Protein AF-A0A922AJ29-F1 (afdb_monomer_lite)

Structure (mmCIF, N/CA/C/O backbone):
data_AF-A0A922AJ29-F1
#
_entry.id   AF-A0A922AJ29-F1
#
loop_
_atom_site.group_PDB
_atom_site.id
_atom_site.type_symbol
_atom_site.label_atom_id
_atom_site.label_alt_id
_atom_site.label_comp_id
_atom_site.label_asym_id
_atom_site.label_entity_id
_atom_site.label_seq_id
_atom_site.pdbx_PDB_ins_code
_atom_site.Cartn_x
_atom_site.Cartn_y
_atom_site.Cartn_z
_atom_site.occupancy
_atom_site.B_iso_or_equiv
_atom_site.auth_seq_id
_atom_site.auth_comp_id
_atom_site.auth_asym_id
_atom_site.auth_atom_id
_atom_site.pdbx_PDB_model_num
ATOM 1 N N . MET A 1 1 ? -29.321 -23.745 73.214 1.00 46.41 1 MET A N 1
ATOM 2 C CA . MET A 1 1 ? -28.945 -24.071 71.816 1.00 46.41 1 MET A CA 1
ATOM 3 C C . MET A 1 1 ? -28.752 -22.781 71.011 1.00 46.41 1 MET A C 1
ATOM 5 O O . MET A 1 1 ? -29.729 -22.203 70.570 1.00 46.41 1 MET A O 1
ATOM 9 N N . LYS A 1 2 ? -27.520 -22.261 70.884 1.00 55.03 2 LYS A N 1
ATOM 10 C CA . LYS A 1 2 ? -27.196 -21.057 70.067 1.00 55.03 2 LYS A CA 1
ATOM 11 C C . LYS A 1 2 ? -25.815 -21.155 69.383 1.00 55.03 2 LYS A C 1
ATOM 13 O O . LYS A 1 2 ? -25.306 -20.179 68.848 1.00 55.03 2 LYS A O 1
ATOM 18 N N . SER A 1 3 ? -25.194 -22.336 69.451 1.00 53.25 3 SER A N 1
ATOM 19 C CA . SER A 1 3 ? -23.778 -22.550 69.117 1.00 53.25 3 SER A CA 1
ATOM 20 C C . SER A 1 3 ? -23.565 -22.911 67.642 1.00 53.25 3 SER A C 1
ATOM 22 O O . SER A 1 3 ? -22.661 -22.392 66.998 1.00 53.25 3 SER A O 1
ATOM 24 N N . THR A 1 4 ? -24.462 -23.707 67.057 1.00 56.81 4 THR A N 1
ATOM 25 C CA . THR A 1 4 ? -24.334 -24.252 65.694 1.00 56.81 4 THR A CA 1
ATOM 26 C C . THR A 1 4 ? -24.278 -23.188 64.596 1.00 56.81 4 THR A C 1
ATOM 28 O O . THR A 1 4 ? -23.499 -23.326 63.661 1.00 56.81 4 THR A O 1
ATOM 31 N N . ASN A 1 5 ? -25.016 -22.084 64.733 1.00 57.38 5 ASN A N 1
ATOM 32 C CA . ASN A 1 5 ? -25.054 -21.033 63.709 1.00 57.38 5 ASN A CA 1
ATOM 33 C C . ASN A 1 5 ? -23.740 -20.228 63.633 1.00 57.38 5 ASN A C 1
ATOM 35 O O . ASN A 1 5 ? -23.351 -19.758 62.573 1.00 57.38 5 ASN A O 1
ATOM 39 N N . LYS A 1 6 ? -23.006 -20.106 64.749 1.00 58.19 6 LYS A N 1
ATOM 40 C CA . LYS A 1 6 ? -21.725 -19.383 64.783 1.00 58.19 6 LYS A CA 1
ATOM 41 C C . LYS A 1 6 ? -20.589 -20.194 64.154 1.00 58.19 6 LYS A C 1
ATOM 43 O O . LYS A 1 6 ? -19.768 -19.625 63.448 1.00 58.19 6 LYS A O 1
ATOM 48 N N . PHE A 1 7 ? -20.570 -21.513 64.366 1.00 58.44 7 PHE A N 1
ATOM 49 C CA . PHE A 1 7 ? -19.559 -22.405 63.782 1.00 58.44 7 PHE A CA 1
ATOM 50 C C . PHE A 1 7 ? -19.698 -22.538 62.258 1.00 58.44 7 PHE A C 1
ATOM 52 O O . PHE A 1 7 ? -18.691 -22.503 61.554 1.00 58.44 7 PHE A O 1
ATOM 59 N N . VAL A 1 8 ? -20.930 -22.610 61.739 1.00 62.06 8 VAL A N 1
ATOM 60 C CA . VAL A 1 8 ? -21.192 -22.646 60.287 1.00 62.06 8 VAL A CA 1
ATOM 61 C C . VAL A 1 8 ? -20.766 -21.340 59.616 1.00 62.06 8 VAL A C 1
ATOM 63 O O . VAL A 1 8 ? -20.108 -21.367 58.579 1.00 62.06 8 VAL A O 1
ATOM 66 N N . VAL A 1 9 ? -21.069 -20.195 60.237 1.00 61.50 9 VAL A N 1
ATOM 67 C CA . VAL A 1 9 ? -20.662 -18.879 59.723 1.00 61.50 9 VAL A CA 1
ATOM 68 C C . VAL A 1 9 ? -19.138 -18.748 59.699 1.00 61.50 9 VAL A C 1
ATOM 70 O O . VAL A 1 9 ? -18.591 -18.363 58.674 1.00 61.50 9 VAL A O 1
ATOM 73 N N . VAL A 1 10 ? -18.435 -19.138 60.770 1.00 66.75 10 VAL A N 1
ATOM 74 C CA . VAL A 1 10 ? -16.960 -19.071 60.830 1.00 66.75 10 VAL A CA 1
ATOM 75 C C . VAL A 1 10 ? -16.296 -19.978 59.787 1.00 66.75 10 VAL A C 1
ATOM 77 O O . VAL A 1 10 ? -15.308 -19.579 59.176 1.00 66.75 10 VAL A O 1
ATOM 80 N N . SER A 1 11 ? -16.866 -21.158 59.523 1.00 70.50 11 SER A N 1
ATOM 81 C CA . SER A 1 11 ? -16.374 -22.074 58.485 1.00 70.50 11 SER A CA 1
ATOM 82 C C . SER A 1 11 ? -16.633 -21.580 57.056 1.00 70.50 11 SER A C 1
ATOM 84 O O . SER A 1 11 ? -15.912 -21.976 56.143 1.00 70.50 11 SER A O 1
ATOM 86 N N . ALA A 1 12 ? -17.647 -20.736 56.842 1.00 74.88 12 ALA A N 1
ATOM 87 C CA . ALA A 1 12 ? -18.002 -20.207 55.524 1.00 74.88 12 ALA A CA 1
ATOM 88 C C . ALA A 1 12 ? -17.180 -18.966 55.130 1.00 74.88 12 ALA A C 1
ATOM 90 O O . ALA A 1 12 ? -16.968 -18.726 53.943 1.00 74.88 12 ALA A O 1
ATOM 91 N N . ILE A 1 13 ? -16.669 -18.203 56.105 1.00 82.25 13 ILE A N 1
ATOM 92 C CA . ILE A 1 13 ? -15.834 -17.009 55.878 1.00 82.25 13 ILE A CA 1
ATOM 93 C C . ILE A 1 13 ? -14.629 -17.268 54.950 1.00 82.25 13 ILE A C 1
ATOM 95 O O . ILE A 1 13 ? -14.478 -16.512 53.991 1.00 82.25 13 ILE A O 1
ATOM 99 N N . PRO A 1 14 ? -13.783 -18.303 55.142 1.00 81.62 14 PRO A N 1
ATOM 100 C CA . PRO A 1 14 ? -12.635 -18.529 54.259 1.00 81.62 14 PRO A CA 1
ATOM 101 C C . PRO A 1 14 ? -13.047 -18.897 52.825 1.00 81.62 14 PRO A C 1
ATOM 103 O O . PRO A 1 14 ? -12.360 -18.525 51.878 1.00 81.62 14 PRO A O 1
ATOM 106 N N . ILE A 1 15 ? -14.191 -19.566 52.652 1.00 82.12 15 ILE A N 1
ATOM 107 C CA . ILE A 1 15 ? -14.741 -19.925 51.335 1.00 82.12 15 ILE A CA 1
ATOM 108 C C . ILE A 1 15 ? -15.242 -18.668 50.613 1.00 82.12 15 ILE A C 1
ATOM 110 O O . ILE A 1 15 ? -14.978 -18.485 49.428 1.00 82.12 15 ILE A O 1
ATOM 114 N N . ILE A 1 16 ? -15.911 -17.769 51.341 1.00 84.50 16 ILE A N 1
ATOM 115 C CA . ILE A 1 16 ? -16.381 -16.481 50.816 1.00 84.50 16 ILE A CA 1
ATOM 116 C C . ILE A 1 16 ? -15.193 -15.596 50.420 1.00 84.50 16 ILE A C 1
ATOM 118 O O . ILE A 1 16 ? -15.207 -15.000 49.346 1.00 84.50 16 ILE A O 1
ATOM 122 N N . LEU A 1 17 ? -14.142 -15.545 51.245 1.00 82.44 17 LEU A N 1
ATOM 123 C CA . LEU A 1 17 ? -12.918 -14.796 50.940 1.00 82.44 17 LEU A CA 1
ATOM 124 C C . LEU A 1 17 ? -12.203 -15.345 49.699 1.00 82.44 17 LEU A C 1
ATOM 126 O O . LEU A 1 17 ? -11.760 -14.562 48.863 1.00 82.44 17 LEU A O 1
ATOM 130 N N . LEU A 1 18 ? -12.140 -16.671 49.542 1.00 81.75 18 LEU A N 1
ATOM 131 C CA . LEU A 1 18 ? -11.577 -17.305 48.349 1.00 81.75 18 LEU A CA 1
ATOM 132 C C . LEU A 1 18 ? -12.392 -16.964 47.092 1.00 81.75 18 LEU A C 1
ATOM 134 O O . LEU A 1 18 ? -11.820 -16.648 46.052 1.00 81.75 18 LEU A O 1
ATOM 138 N N . TYR A 1 19 ? -13.723 -16.967 47.194 1.00 83.38 19 TYR A N 1
ATOM 139 C CA . TYR A 1 19 ? -14.610 -16.618 46.084 1.00 83.38 19 TYR A CA 1
ATOM 140 C C . TYR A 1 19 ? -14.462 -15.147 45.669 1.00 83.38 19 TYR A C 1
ATOM 142 O O . TYR A 1 19 ? -14.385 -14.837 44.482 1.00 83.38 19 TYR A O 1
ATOM 150 N N . LEU A 1 20 ? -14.347 -14.239 46.645 1.00 79.75 20 LEU A N 1
ATOM 151 C CA . LEU A 1 20 ? -14.094 -12.814 46.405 1.00 79.75 20 LEU A CA 1
ATOM 152 C C . LEU A 1 20 ? -12.707 -12.564 45.791 1.00 79.75 20 LEU A C 1
ATOM 154 O O . LEU A 1 20 ? -12.575 -11.685 44.942 1.00 79.75 20 LEU A O 1
ATOM 158 N N . ALA A 1 21 ? -11.695 -13.348 46.174 1.00 78.69 21 ALA A N 1
ATOM 159 C CA . ALA A 1 21 ? -10.349 -13.271 45.606 1.00 78.69 21 ALA A CA 1
ATOM 160 C C . ALA A 1 21 ? -10.274 -13.796 44.159 1.00 78.69 21 ALA A C 1
ATOM 162 O O . ALA A 1 21 ? -9.489 -13.293 43.363 1.00 78.69 21 ALA A O 1
ATOM 163 N N . PHE A 1 22 ? -11.097 -14.784 43.797 1.00 71.06 22 PHE A N 1
ATOM 164 C CA . PHE A 1 22 ? -11.218 -15.249 42.410 1.00 71.06 22 PHE A CA 1
ATOM 165 C C . PHE A 1 22 ? -12.053 -14.298 41.542 1.00 71.06 22 PHE A C 1
ATOM 167 O O . PHE A 1 22 ? -11.754 -14.121 40.363 1.00 71.06 22 PHE A O 1
ATOM 174 N N . ALA A 1 23 ? -13.070 -13.650 42.118 1.00 71.81 23 ALA A N 1
ATOM 175 C CA . ALA A 1 23 ? -13.899 -12.668 41.418 1.00 71.81 23 ALA A CA 1
ATOM 176 C C . ALA A 1 23 ? -13.159 -11.355 41.102 1.00 71.81 23 ALA A C 1
ATOM 178 O O . ALA A 1 23 ? -13.602 -10.599 40.240 1.00 71.81 23 ALA A O 1
ATOM 179 N N . SER A 1 24 ? -12.044 -11.077 41.786 1.00 62.75 24 SER A N 1
ATOM 180 C CA . SER A 1 24 ? -11.221 -9.885 41.564 1.00 62.75 24 SER A CA 1
ATOM 181 C C . SER A 1 24 ? -10.105 -10.077 40.538 1.00 62.75 24 SER A C 1
ATOM 183 O O . SER A 1 24 ? -9.365 -9.124 40.295 1.00 62.75 24 SER A O 1
ATOM 185 N N . ILE A 1 25 ? -9.976 -11.256 39.911 1.00 69.62 25 ILE A N 1
ATOM 186 C CA . ILE A 1 25 ? -9.027 -11.445 38.809 1.00 69.62 25 ILE A CA 1
ATOM 187 C C . ILE A 1 25 ? -9.498 -10.567 37.642 1.00 69.62 25 ILE A C 1
ATOM 189 O O . ILE A 1 25 ? -10.560 -10.838 37.071 1.00 69.62 25 ILE A O 1
ATOM 193 N N . PRO A 1 26 ? -8.743 -9.523 37.253 1.00 66.50 26 PRO A N 1
ATOM 194 C CA . PRO A 1 26 ? -9.087 -8.768 36.067 1.00 66.50 26 PRO A CA 1
ATOM 195 C C . PRO A 1 26 ? -8.927 -9.704 34.869 1.00 66.50 26 PRO A C 1
ATOM 197 O O . PRO A 1 26 ? -7.820 -10.122 34.527 1.00 66.50 26 PRO A O 1
ATOM 200 N N . VAL A 1 27 ? -10.043 -10.049 34.226 1.00 63.66 27 VAL A N 1
ATOM 201 C CA . VAL A 1 27 ? -10.012 -10.635 32.889 1.00 63.66 27 VAL A CA 1
ATOM 202 C C . VAL A 1 27 ? -9.449 -9.547 31.987 1.00 63.66 27 VAL A C 1
ATOM 204 O O . VAL A 1 27 ? -10.141 -8.588 31.644 1.00 63.66 27 VAL A O 1
ATOM 207 N N . ILE A 1 28 ? -8.164 -9.654 31.653 1.00 64.31 28 ILE A N 1
ATOM 208 C CA . ILE A 1 28 ? -7.540 -8.792 30.656 1.00 64.31 28 ILE A CA 1
ATOM 209 C C . ILE A 1 28 ? -8.145 -9.218 29.320 1.00 64.31 28 ILE A C 1
ATOM 211 O O . ILE A 1 28 ? -7.651 -10.127 28.655 1.00 64.31 28 ILE A O 1
ATOM 215 N N . LEU A 1 29 ? -9.268 -8.603 28.943 1.00 61.28 29 LEU A N 1
ATOM 216 C CA . LEU A 1 29 ? -9.706 -8.647 27.559 1.00 61.28 29 LEU A CA 1
ATOM 217 C C . LEU A 1 29 ? -8.579 -8.015 26.746 1.00 61.28 29 LEU A C 1
ATOM 219 O O . LEU A 1 29 ? -8.199 -6.870 27.001 1.00 61.28 29 LEU A O 1
ATOM 223 N N . ALA A 1 30 ? -8.055 -8.755 25.771 1.00 63.56 30 ALA A N 1
ATOM 224 C CA . ALA A 1 30 ? -7.303 -8.158 24.685 1.00 63.56 30 ALA A CA 1
ATOM 225 C C . ALA A 1 30 ? -8.221 -7.103 24.055 1.00 63.56 30 ALA A C 1
ATOM 227 O O . ALA A 1 30 ? -9.165 -7.439 23.340 1.00 63.56 30 ALA A O 1
ATOM 228 N N . GLN A 1 31 ? -8.031 -5.831 24.410 1.00 64.00 31 GLN A N 1
ATOM 229 C CA . GLN A 1 31 ? -8.776 -4.763 23.767 1.00 64.00 31 GLN A CA 1
ATOM 230 C C . GLN A 1 31 ? -8.448 -4.817 22.279 1.00 64.00 31 GLN A C 1
ATOM 232 O O . GLN A 1 31 ? -7.282 -4.928 21.898 1.00 64.00 31 GLN A O 1
ATOM 237 N N . ASN A 1 32 ? -9.484 -4.748 21.443 1.00 65.88 32 ASN A N 1
ATOM 238 C CA . ASN A 1 32 ? -9.312 -4.612 20.005 1.0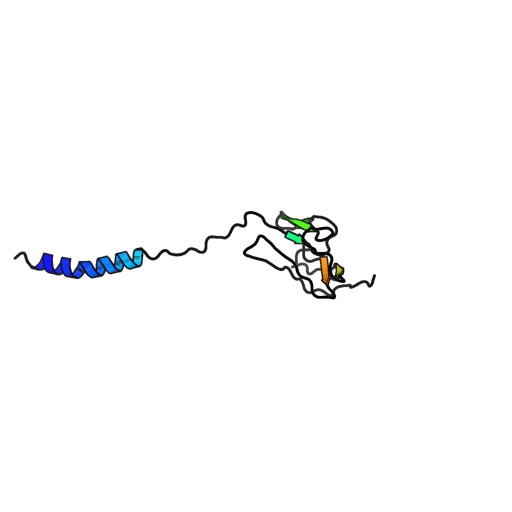0 65.88 32 ASN A CA 1
ATOM 239 C C . ASN A 1 32 ? -8.484 -3.348 19.756 1.00 65.88 32 ASN A C 1
ATOM 241 O O . ASN A 1 32 ? -8.972 -2.235 19.953 1.00 65.88 32 ASN A O 1
ATOM 245 N N . PHE A 1 33 ? -7.218 -3.520 19.375 1.00 67.25 33 PHE A N 1
ATOM 246 C CA . PHE A 1 33 ? -6.343 -2.402 19.063 1.00 67.25 33 PHE A CA 1
ATOM 247 C C . PHE A 1 33 ? -6.869 -1.711 17.804 1.00 67.25 33 PHE A C 1
ATOM 249 O O . PHE A 1 33 ? -6.798 -2.253 16.699 1.00 67.25 33 PHE A O 1
ATOM 256 N N . VAL A 1 34 ? -7.417 -0.511 17.980 1.00 71.31 34 VAL A N 1
ATOM 257 C CA . VAL A 1 34 ? -7.799 0.367 16.877 1.00 71.31 34 VAL A CA 1
ATOM 258 C C . VAL A 1 34 ? -6.681 1.395 16.720 1.00 71.31 34 VAL A C 1
ATOM 260 O O . VAL A 1 34 ? -6.546 2.267 17.577 1.00 71.31 34 VAL A O 1
ATOM 263 N N . PRO A 1 35 ? -5.846 1.301 15.673 1.00 70.56 35 PRO A N 1
ATOM 264 C CA . PRO A 1 35 ? -4.785 2.276 15.459 1.00 70.56 35 PRO A CA 1
ATOM 265 C C . PRO A 1 35 ? -5.378 3.661 15.186 1.00 70.56 35 PRO A C 1
ATOM 267 O O . PRO A 1 35 ? -6.309 3.785 14.389 1.00 70.56 35 PRO A O 1
ATOM 270 N N . THR A 1 36 ? -4.797 4.693 15.806 1.00 74.19 36 THR A N 1
ATOM 271 C CA . THR A 1 36 ? -5.151 6.104 15.573 1.00 74.19 36 THR A CA 1
ATOM 272 C C . THR A 1 36 ? -4.944 6.503 14.114 1.00 74.19 36 THR A C 1
ATOM 274 O O . THR A 1 36 ? -5.755 7.224 13.544 1.00 74.19 36 THR A O 1
ATOM 277 N N . GLU A 1 37 ? -3.888 5.979 13.488 1.00 73.06 37 GLU A N 1
ATOM 278 C CA . GLU A 1 37 ? -3.581 6.188 12.077 1.00 73.06 37 GLU A CA 1
ATOM 279 C C . GLU A 1 37 ? -3.202 4.856 11.422 1.00 73.06 37 GLU A C 1
ATOM 281 O O . GLU A 1 37 ? -2.411 4.079 11.962 1.00 73.06 37 GLU A O 1
ATOM 286 N N . LYS A 1 38 ? -3.768 4.581 10.243 1.00 78.31 38 LYS A N 1
ATOM 287 C CA . LYS A 1 38 ? -3.402 3.427 9.413 1.00 78.31 38 LYS A CA 1
ATOM 288 C C . LYS A 1 38 ? -2.579 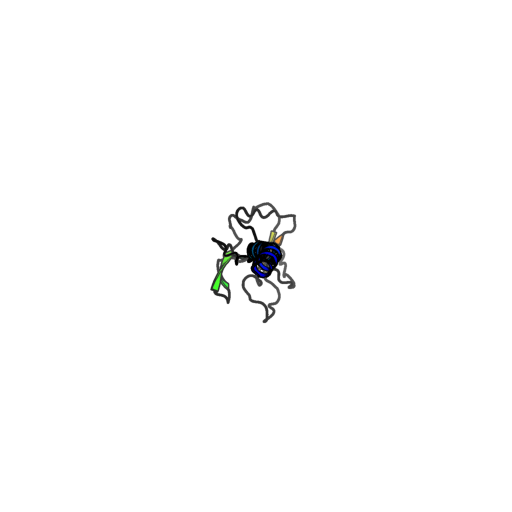3.926 8.241 1.00 78.31 38 LYS A C 1
ATOM 290 O O . LYS A 1 38 ? -3.108 4.589 7.354 1.00 78.31 38 LYS A O 1
ATOM 295 N N . PHE A 1 39 ? -1.298 3.586 8.239 1.00 80.25 39 PHE A N 1
ATOM 296 C CA . PHE A 1 39 ? -0.427 3.867 7.112 1.00 80.25 39 PHE A CA 1
ATOM 297 C C . PHE A 1 39 ? -0.398 2.661 6.171 1.00 80.25 39 PHE A C 1
ATOM 299 O O . PHE A 1 39 ? 0.057 1.585 6.557 1.00 80.25 39 PHE A O 1
ATOM 306 N N . LEU A 1 40 ? -0.926 2.834 4.959 1.00 88.75 40 LEU A N 1
ATOM 307 C CA . LEU A 1 40 ? -0.970 1.804 3.925 1.00 88.75 40 LEU A CA 1
ATOM 308 C C . LEU A 1 40 ? -0.090 2.244 2.761 1.00 88.75 40 LEU A C 1
ATOM 310 O O . LEU A 1 40 ? -0.343 3.281 2.143 1.00 88.75 40 LEU A O 1
ATOM 314 N N . LEU A 1 41 ? 0.952 1.463 2.499 1.00 88.88 41 LEU A N 1
ATOM 315 C CA . LEU A 1 41 ? 1.954 1.740 1.481 1.00 88.88 41 LEU A CA 1
ATOM 316 C C . LEU A 1 41 ? 1.889 0.668 0.397 1.00 88.88 41 LEU A C 1
ATOM 318 O O . LEU A 1 41 ? 1.999 -0.518 0.702 1.00 88.88 41 LEU A O 1
ATOM 322 N N . ASP A 1 42 ? 1.696 1.098 -0.841 1.00 91.50 42 ASP A N 1
ATOM 323 C CA . ASP A 1 42 ? 1.761 0.266 -2.032 1.00 91.50 42 ASP A CA 1
ATOM 324 C C . ASP A 1 42 ? 3.154 0.410 -2.657 1.00 91.50 42 ASP A C 1
ATOM 326 O O . ASP A 1 42 ? 3.554 1.480 -3.137 1.00 91.50 42 ASP A O 1
ATOM 330 N N . CYS A 1 43 ? 3.926 -0.669 -2.564 1.00 89.44 43 CYS A N 1
ATOM 331 C CA . CYS A 1 43 ? 5.322 -0.698 -2.959 1.00 89.44 43 CYS A CA 1
ATOM 332 C C . CYS A 1 43 ? 5.436 -0.824 -4.479 1.00 89.44 43 CYS A C 1
ATOM 334 O O . CYS A 1 43 ? 5.107 -1.858 -5.046 1.00 89.44 43 CYS A O 1
ATOM 336 N N . GLY A 1 44 ? 5.968 0.196 -5.148 1.00 89.06 44 GLY A N 1
ATOM 337 C CA . GLY A 1 44 ? 6.133 0.204 -6.599 1.00 89.06 44 GLY A CA 1
ATOM 338 C C . GLY A 1 44 ? 4.940 0.743 -7.388 1.00 89.06 44 GLY A C 1
ATOM 339 O O . GLY A 1 44 ? 5.075 0.927 -8.596 1.00 89.06 44 GLY A O 1
ATOM 340 N N . ALA A 1 45 ? 3.824 1.079 -6.736 1.00 91.50 45 ALA A N 1
ATOM 341 C CA . ALA A 1 45 ? 2.752 1.839 -7.373 1.00 91.50 45 ALA A CA 1
ATOM 342 C C . ALA A 1 45 ? 3.224 3.243 -7.780 1.00 91.50 45 ALA A C 1
ATOM 344 O O . ALA A 1 45 ? 4.063 3.852 -7.115 1.00 91.50 45 ALA A O 1
ATOM 345 N N . THR A 1 46 ? 2.656 3.800 -8.848 1.00 89.38 46 THR A N 1
ATOM 346 C CA . THR A 1 46 ? 2.998 5.145 -9.351 1.00 89.38 46 THR A CA 1
ATOM 347 C C . THR A 1 46 ? 2.133 6.258 -8.757 1.00 89.38 46 THR A C 1
ATOM 349 O O . THR A 1 46 ? 2.540 7.421 -8.760 1.00 89.38 46 THR A O 1
ATOM 352 N N . SER A 1 47 ? 0.959 5.917 -8.223 1.00 90.19 47 SER A N 1
ATOM 353 C CA . SER A 1 47 ? 0.004 6.857 -7.637 1.00 90.19 47 SER A CA 1
ATOM 354 C C . SER A 1 47 ? -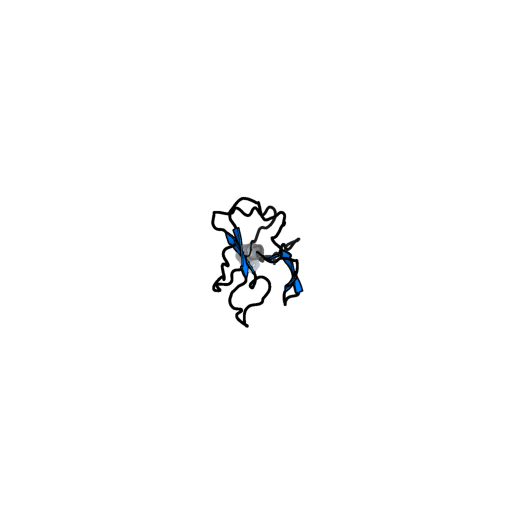0.745 6.241 -6.458 1.00 90.19 47 SER A C 1
ATOM 356 O O . SER A 1 47 ? -0.738 5.029 -6.261 1.00 90.19 47 SER A O 1
ATOM 358 N N . GLU A 1 48 ? -1.420 7.084 -5.678 1.00 92.12 48 GLU A N 1
ATOM 359 C CA . GLU A 1 48 ? -2.351 6.614 -4.653 1.00 92.12 48 GLU A CA 1
ATOM 360 C C . GLU A 1 48 ? -3.540 5.888 -5.293 1.00 92.12 48 GLU A C 1
ATOM 362 O O . GLU A 1 48 ? -4.016 6.276 -6.363 1.00 92.12 48 GLU A O 1
ATOM 367 N N . THR A 1 49 ? -4.038 4.853 -4.625 1.00 92.62 49 THR A N 1
ATOM 368 C CA . THR A 1 49 ? -5.174 4.057 -5.101 1.00 92.62 49 THR A CA 1
ATOM 369 C C . THR A 1 49 ? -6.013 3.551 -3.928 1.00 92.62 49 THR A C 1
ATOM 371 O O . THR A 1 49 ? -5.626 3.677 -2.767 1.00 92.62 49 THR A O 1
ATOM 374 N N . THR A 1 50 ? -7.204 3.030 -4.207 1.00 94.44 50 THR A N 1
ATOM 375 C CA . THR A 1 50 ? -8.108 2.467 -3.197 1.00 94.44 50 THR A CA 1
ATOM 376 C C . THR A 1 50 ? -8.365 1.005 -3.520 1.00 94.44 50 THR A C 1
ATOM 378 O O . THR A 1 50 ? -8.626 0.667 -4.672 1.00 94.44 50 THR A O 1
ATOM 381 N N . ASP A 1 51 ? -8.277 0.135 -2.517 1.00 93.62 51 ASP A N 1
ATOM 382 C CA . ASP A 1 51 ? -8.548 -1.287 -2.715 1.00 93.62 51 ASP A CA 1
ATOM 383 C C . ASP A 1 51 ? -10.046 -1.625 -2.682 1.00 93.62 51 ASP A C 1
ATOM 385 O O . ASP A 1 51 ? -10.908 -0.785 -2.416 1.00 93.62 51 ASP A O 1
ATOM 389 N N . THR A 1 52 ? -10.363 -2.897 -2.918 1.00 93.00 52 THR A N 1
ATOM 390 C CA . THR A 1 52 ? -11.740 -3.416 -2.934 1.00 93.00 52 THR A CA 1
ATOM 391 C C . THR A 1 52 ? -12.464 -3.291 -1.592 1.00 93.00 52 THR A C 1
ATOM 393 O O . THR A 1 52 ? -13.686 -3.386 -1.550 1.00 93.00 52 THR A O 1
ATOM 396 N N . ASN A 1 53 ? -11.730 -3.071 -0.499 1.00 91.75 53 ASN A N 1
ATOM 397 C CA . ASN A 1 53 ? -12.271 -2.881 0.845 1.00 91.75 53 ASN A CA 1
ATOM 398 C C . ASN A 1 53 ? -12.388 -1.391 1.216 1.00 91.75 53 ASN A C 1
ATOM 400 O O . ASN A 1 53 ? -12.630 -1.068 2.380 1.00 91.75 53 ASN A O 1
ATOM 404 N N . GLY A 1 54 ? -12.182 -0.476 0.261 1.00 92.44 54 GLY A N 1
ATOM 405 C CA . GLY A 1 54 ? -12.250 0.967 0.488 1.00 92.44 54 GLY A CA 1
ATOM 406 C C . GLY A 1 54 ? -11.050 1.534 1.250 1.00 92.44 54 GLY A C 1
ATOM 407 O O . GLY A 1 54 ? -11.115 2.658 1.750 1.00 92.44 54 GLY A O 1
ATOM 408 N N . ARG A 1 55 ? -9.950 0.782 1.380 1.00 92.06 55 ARG A N 1
ATOM 409 C CA . ARG A 1 55 ? -8.740 1.262 2.054 1.00 92.06 55 ARG A CA 1
ATOM 410 C C . ARG A 1 55 ? -7.888 2.054 1.068 1.00 92.06 55 ARG A C 1
ATOM 412 O O . ARG A 1 55 ? -7.598 1.570 -0.024 1.00 92.06 55 ARG A O 1
ATOM 419 N N . LYS A 1 56 ? -7.468 3.256 1.466 1.00 93.12 56 LYS A N 1
ATOM 420 C CA . LYS A 1 56 ? -6.603 4.125 0.661 1.00 93.12 56 LYS A CA 1
ATOM 421 C C . LYS A 1 56 ? -5.135 3.736 0.843 1.00 93.12 56 LYS A C 1
ATOM 423 O O . LYS A 1 56 ? -4.630 3.779 1.962 1.00 93.12 56 LYS A O 1
ATOM 428 N N . TRP A 1 57 ? -4.467 3.405 -0.253 1.00 92.69 57 TRP A N 1
ATOM 429 C CA . TRP A 1 57 ? -3.054 3.052 -0.320 1.00 92.69 57 TRP A CA 1
ATOM 430 C C . TRP A 1 57 ? -2.248 4.199 -0.927 1.00 92.69 57 TRP A C 1
ATOM 432 O O . TRP A 1 57 ? -2.623 4.773 -1.951 1.00 92.69 57 TRP A O 1
ATOM 442 N N . THR A 1 58 ? -1.143 4.545 -0.275 1.00 91.56 58 THR A N 1
ATOM 443 C CA . THR A 1 58 ? -0.194 5.563 -0.738 1.00 91.56 58 THR A CA 1
ATOM 444 C C . THR A 1 58 ? 0.948 4.908 -1.498 1.00 91.56 58 THR A C 1
ATOM 446 O O . THR A 1 58 ? 1.406 3.844 -1.101 1.00 91.56 58 THR A O 1
ATOM 449 N N . SER A 1 59 ? 1.412 5.520 -2.585 1.00 90.25 59 SER A N 1
ATOM 450 C CA . SER A 1 59 ? 2.579 5.021 -3.322 1.00 90.25 59 SER A CA 1
ATOM 451 C C . SER A 1 59 ? 3.861 5.190 -2.500 1.00 90.25 59 SER A C 1
ATOM 453 O O . SER A 1 59 ? 4.048 6.203 -1.818 1.00 90.25 59 SER A O 1
ATOM 455 N N . ASP A 1 60 ? 4.769 4.213 -2.584 1.00 86.69 60 ASP A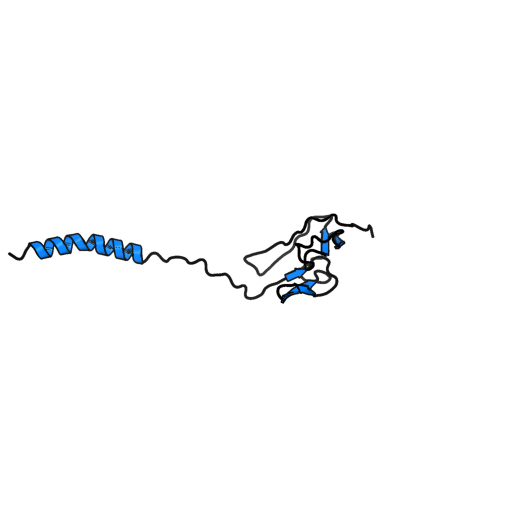 N 1
ATOM 456 C CA . ASP A 1 60 ? 6.101 4.317 -1.981 1.00 86.69 60 ASP A CA 1
ATOM 457 C C . ASP A 1 60 ? 7.048 5.270 -2.730 1.00 86.69 60 ASP A C 1
ATOM 459 O O . ASP A 1 60 ? 8.043 5.736 -2.156 1.00 86.69 60 ASP A O 1
ATOM 463 N N . VAL A 1 61 ? 6.725 5.607 -3.983 1.00 81.19 61 VAL A N 1
ATOM 464 C CA . VAL A 1 61 ? 7.499 6.502 -4.843 1.00 81.19 61 VAL A CA 1
ATOM 465 C C . VAL A 1 61 ? 7.454 7.909 -4.256 1.00 81.19 61 VAL A C 1
ATOM 467 O O . VAL A 1 61 ? 6.393 8.509 -4.114 1.00 81.19 61 VAL A O 1
ATOM 470 N N . LYS A 1 62 ? 8.631 8.455 -3.919 1.00 73.69 62 LYS A N 1
ATOM 471 C CA . LYS A 1 62 ? 8.794 9.760 -3.241 1.00 73.69 62 LYS A CA 1
ATOM 472 C C . LYS A 1 62 ? 8.135 9.833 -1.856 1.00 73.69 62 LYS A C 1
ATOM 474 O O . LYS A 1 62 ? 7.963 10.926 -1.316 1.00 73.69 62 LYS A O 1
ATOM 479 N N . SER A 1 63 ? 7.788 8.695 -1.261 1.00 77.50 63 SER A N 1
ATOM 480 C CA . SER A 1 63 ? 7.281 8.669 0.106 1.00 77.50 63 SER A CA 1
ATOM 481 C C . SER A 1 63 ? 8.409 8.971 1.101 1.00 77.50 63 SER A C 1
ATOM 483 O O . SER A 1 63 ? 9.559 8.584 0.899 1.00 77.50 63 SER A O 1
ATOM 485 N N . LYS A 1 64 ? 8.082 9.611 2.230 1.00 78.56 64 LYS A N 1
ATOM 486 C CA . LYS A 1 64 ? 9.039 9.855 3.331 1.00 78.56 64 LYS A CA 1
ATOM 487 C C . LYS A 1 64 ? 9.515 8.574 4.038 1.00 78.56 64 LYS A C 1
ATOM 489 O O . LYS A 1 64 ? 10.342 8.652 4.939 1.00 78.56 64 LYS A O 1
ATOM 494 N N . TYR A 1 65 ? 8.950 7.423 3.672 1.00 73.88 65 TYR A N 1
ATOM 495 C CA . TYR A 1 65 ? 9.185 6.123 4.303 1.00 73.88 65 TYR A CA 1
ATOM 496 C C . TYR A 1 65 ? 10.216 5.284 3.548 1.00 73.88 65 TYR A C 1
ATOM 498 O O . TYR A 1 65 ? 10.757 4.330 4.104 1.00 73.88 65 TYR A O 1
ATOM 506 N N . LEU A 1 66 ? 10.507 5.647 2.296 1.00 73.94 66 LEU A N 1
ATOM 507 C CA . LEU A 1 66 ? 11.544 5.014 1.502 1.00 73.94 66 LEU A CA 1
ATOM 508 C C . LEU A 1 66 ? 12.830 5.838 1.604 1.00 73.94 66 LEU A C 1
ATOM 510 O O . LEU A 1 66 ? 13.021 6.820 0.887 1.00 73.94 66 LEU A O 1
ATOM 514 N N . THR A 1 67 ? 13.729 5.439 2.501 1.00 66.06 67 THR A N 1
ATOM 515 C CA . THR A 1 67 ? 15.060 6.049 2.587 1.00 66.06 67 THR A CA 1
ATOM 516 C C . THR A 1 67 ? 15.864 5.650 1.348 1.00 66.06 67 THR A C 1
ATOM 518 O O . THR A 1 67 ? 16.132 4.469 1.124 1.00 66.06 67 THR A O 1
ATOM 521 N N . ALA A 1 68 ? 16.236 6.632 0.524 1.00 55.91 68 ALA A N 1
ATOM 522 C CA . ALA A 1 68 ? 17.047 6.438 -0.674 1.00 55.91 68 ALA A CA 1
ATOM 523 C C . ALA A 1 68 ? 18.440 5.912 -0.288 1.00 55.91 68 ALA A C 1
ATOM 525 O O . ALA A 1 68 ? 19.316 6.685 0.089 1.00 55.91 68 ALA A O 1
ATOM 526 N N . GLY A 1 69 ? 18.634 4.592 -0.318 1.00 56.41 69 GLY A N 1
ATOM 527 C CA . GLY A 1 69 ? 19.892 3.993 0.140 1.00 56.41 69 GLY A CA 1
ATOM 528 C C . GLY A 1 69 ? 20.303 2.682 -0.524 1.00 56.41 69 GLY A C 1
ATOM 529 O O . GLY A 1 69 ? 21.337 2.138 -0.158 1.00 56.41 69 GLY A O 1
ATOM 530 N N . GLY A 1 70 ? 19.544 2.164 -1.493 1.00 62.16 70 GLY A N 1
ATOM 531 C CA . GLY A 1 70 ? 19.875 0.895 -2.143 1.00 62.16 70 GLY A CA 1
ATOM 532 C C . GLY A 1 70 ? 19.369 0.808 -3.576 1.00 62.16 70 GLY A C 1
ATOM 533 O O . GLY A 1 70 ? 18.377 1.445 -3.937 1.00 62.16 70 GLY A O 1
ATOM 534 N N . ASN A 1 71 ? 20.048 -0.007 -4.383 1.00 75.75 71 ASN A N 1
ATOM 535 C CA . ASN A 1 71 ? 19.581 -0.374 -5.715 1.00 75.75 71 ASN A CA 1
ATOM 536 C C . ASN A 1 71 ? 18.231 -1.082 -5.560 1.00 75.75 71 ASN A C 1
ATOM 538 O O . ASN A 1 71 ? 18.156 -2.181 -5.006 1.00 75.75 71 ASN A O 1
ATOM 542 N N . SER A 1 72 ? 17.164 -0.444 -6.032 1.00 82.50 72 SER A N 1
ATOM 543 C CA . SER A 1 72 ? 15.824 -1.021 -6.059 1.00 82.50 72 SER A CA 1
ATOM 544 C C . SER A 1 72 ? 15.180 -0.772 -7.408 1.00 82.50 72 SER A C 1
ATOM 546 O O . SER A 1 72 ? 15.501 0.213 -8.072 1.00 82.50 72 SER A O 1
ATOM 548 N N . ASN A 1 73 ? 14.277 -1.657 -7.810 1.00 86.19 73 ASN A N 1
ATOM 549 C CA . ASN A 1 73 ? 13.469 -1.465 -9.004 1.00 86.19 73 ASN A CA 1
ATOM 550 C C . ASN A 1 73 ? 12.003 -1.772 -8.706 1.00 86.19 73 ASN A C 1
ATOM 552 O O . ASN A 1 73 ? 11.698 -2.566 -7.818 1.00 86.19 73 ASN A O 1
ATOM 556 N N . THR A 1 74 ? 11.101 -1.134 -9.435 1.00 88.12 74 THR A N 1
ATOM 557 C CA . THR A 1 74 ? 9.670 -1.436 -9.384 1.00 88.12 74 THR A CA 1
ATOM 558 C C . THR A 1 74 ? 9.344 -2.481 -10.441 1.00 88.12 74 THR A C 1
ATOM 560 O O . THR A 1 74 ? 9.905 -2.450 -11.535 1.00 88.12 74 THR A O 1
ATOM 563 N N . SER A 1 75 ? 8.460 -3.416 -10.124 1.00 88.88 75 SER A N 1
ATOM 564 C CA . SER A 1 75 ? 8.030 -4.466 -11.043 1.00 88.88 75 SER A CA 1
ATOM 565 C C . SER A 1 75 ? 6.557 -4.766 -10.811 1.00 88.88 75 SER A C 1
ATOM 567 O O . SER A 1 75 ? 6.081 -4.734 -9.676 1.00 88.88 75 SER A O 1
ATOM 569 N N . GLU A 1 76 ? 5.849 -5.043 -11.898 1.00 90.75 76 GLU A N 1
ATOM 570 C CA . GLU A 1 76 ? 4.488 -5.560 -11.850 1.00 90.75 76 GLU A CA 1
ATOM 571 C C . GLU A 1 76 ? 4.515 -7.092 -11.827 1.00 90.75 76 GLU A C 1
ATOM 573 O O . GLU A 1 76 ? 5.407 -7.739 -12.394 1.00 90.75 76 GLU A O 1
ATOM 578 N N . ALA A 1 77 ? 3.528 -7.687 -11.163 1.00 87.94 77 ALA A N 1
ATOM 579 C CA . ALA A 1 77 ? 3.330 -9.125 -11.190 1.00 87.94 77 ALA A CA 1
ATOM 580 C C . ALA A 1 77 ? 3.037 -9.583 -12.629 1.00 87.94 77 ALA A C 1
ATOM 582 O O . ALA A 1 77 ? 2.181 -9.025 -13.311 1.00 87.94 77 ALA A O 1
ATOM 583 N N . ALA A 1 78 ? 3.722 -10.631 -13.098 1.00 88.75 78 ALA A N 1
ATOM 584 C CA . ALA A 1 78 ? 3.488 -11.165 -14.442 1.00 88.75 78 ALA A CA 1
ATOM 585 C C . ALA A 1 78 ? 2.085 -11.767 -14.616 1.00 88.75 78 ALA A C 1
ATOM 587 O O . ALA A 1 78 ? 1.572 -11.850 -15.730 1.00 88.75 78 ALA A O 1
ATOM 588 N N . THR A 1 79 ? 1.482 -12.223 -13.518 1.00 88.25 79 THR A N 1
ATOM 589 C CA . THR A 1 79 ? 0.169 -12.863 -13.500 1.00 88.25 79 THR A CA 1
ATOM 590 C C . THR A 1 79 ? -0.626 -12.389 -12.296 1.00 88.25 79 THR A C 1
ATOM 592 O O . THR A 1 79 ? -0.076 -12.280 -11.201 1.00 88.25 79 THR A O 1
ATOM 595 N N . GLN A 1 80 ? -1.930 -12.193 -12.484 1.00 89.38 80 GLN A N 1
ATOM 596 C CA . GLN A 1 80 ? -2.867 -11.949 -11.394 1.00 89.38 80 GLN A CA 1
ATOM 597 C C . GLN A 1 80 ? -3.678 -13.214 -11.108 1.00 89.38 80 GLN A C 1
ATOM 599 O O . GLN A 1 80 ? -4.396 -13.700 -11.982 1.00 89.38 80 GLN A O 1
ATOM 604 N N . ASP A 1 81 ? -3.610 -13.712 -9.873 1.00 89.25 81 ASP A N 1
ATOM 605 C CA . ASP A 1 81 ? -4.546 -14.729 -9.392 1.00 89.25 81 ASP A CA 1
ATOM 606 C C . ASP A 1 81 ? -5.915 -14.065 -9.129 1.00 89.25 81 ASP A C 1
ATOM 608 O O . ASP A 1 81 ? -5.957 -13.075 -8.391 1.00 89.25 81 ASP A O 1
ATOM 612 N N . PRO A 1 82 ? -7.031 -14.567 -9.695 1.00 89.94 82 PRO A N 1
ATOM 613 C CA . PRO A 1 82 ? -8.367 -14.008 -9.470 1.00 89.94 82 PRO A CA 1
ATOM 614 C C . PRO A 1 82 ? -8.809 -13.963 -7.999 1.00 89.94 82 PRO A C 1
ATOM 616 O O . PRO A 1 82 ? -9.683 -13.172 -7.650 1.00 89.94 82 PRO A O 1
ATOM 619 N N . SER A 1 83 ? -8.237 -14.812 -7.139 1.00 90.81 83 SER A N 1
ATOM 620 C CA . SER A 1 83 ? -8.502 -14.828 -5.694 1.00 90.81 83 SER A CA 1
ATOM 621 C C . SER A 1 83 ? -7.746 -13.741 -4.923 1.00 90.81 83 SER A C 1
ATOM 623 O O . SER A 1 83 ? -8.065 -13.468 -3.764 1.00 90.81 83 SER A O 1
ATOM 625 N N . VAL A 1 84 ? -6.764 -13.097 -5.560 1.00 89.56 84 VAL A N 1
ATOM 626 C CA . VAL A 1 84 ? -5.922 -12.065 -4.957 1.00 89.56 84 VAL A CA 1
ATOM 627 C C . VAL A 1 84 ? -6.344 -10.690 -5.488 1.00 89.56 84 VAL A C 1
ATOM 629 O O . VAL A 1 84 ? -6.487 -10.509 -6.696 1.00 89.56 84 VAL A O 1
ATOM 632 N N . PRO A 1 85 ? -6.561 -9.687 -4.619 1.00 91.69 85 PRO A N 1
ATOM 633 C CA . PRO A 1 85 ? -6.833 -8.325 -5.067 1.00 91.69 85 PRO A CA 1
ATOM 634 C C . PRO A 1 85 ? -5.657 -7.734 -5.853 1.00 91.69 85 PRO A C 1
ATOM 636 O O . PRO A 1 85 ? -4.508 -8.073 -5.608 1.00 91.69 85 PRO A O 1
ATOM 639 N N . GLN A 1 86 ? -5.917 -6.785 -6.749 1.00 92.25 86 GLN A N 1
ATOM 640 C CA . GLN A 1 86 ? -4.844 -6.078 -7.463 1.00 92.25 86 GLN A CA 1
ATOM 641 C C . GLN A 1 86 ? -4.067 -5.125 -6.546 1.00 92.25 86 GLN A C 1
ATOM 643 O O . GLN A 1 86 ? -2.848 -5.059 -6.608 1.00 92.25 86 GLN A O 1
ATOM 648 N N . VAL A 1 87 ? -4.752 -4.408 -5.656 1.00 94.06 87 VAL A N 1
ATOM 649 C CA . VAL A 1 87 ? -4.115 -3.479 -4.712 1.00 94.06 87 VAL A CA 1
ATOM 650 C C . VAL A 1 87 ? -3.951 -4.171 -3.355 1.00 94.06 87 VAL A C 1
ATOM 652 O O . VAL A 1 87 ? -4.959 -4.641 -2.812 1.00 94.06 87 VAL A O 1
ATOM 655 N N . PRO A 1 88 ? -2.745 -4.224 -2.759 1.00 92.38 88 PRO A N 1
ATOM 656 C CA . PRO A 1 88 ? -1.444 -3.716 -3.235 1.00 92.38 88 PRO A CA 1
ATOM 657 C C . PRO A 1 88 ? -0.561 -4.805 -3.894 1.00 92.38 88 PRO A C 1
ATOM 659 O O . PRO A 1 88 ? 0.659 -4.748 -3.802 1.00 92.38 88 PRO A O 1
ATOM 662 N N . TYR A 1 89 ? -1.143 -5.883 -4.428 1.00 91.50 89 TYR A N 1
ATOM 663 C CA . TYR A 1 89 ? -0.397 -7.104 -4.775 1.00 91.50 89 TYR A CA 1
ATOM 664 C C . TYR A 1 89 ? 0.110 -7.167 -6.225 1.00 91.50 89 TYR A C 1
ATOM 666 O O . TYR A 1 89 ? 0.963 -8.000 -6.528 1.00 91.50 89 TYR A O 1
ATOM 674 N N . MET A 1 90 ? -0.407 -6.321 -7.121 1.00 91.44 90 MET A N 1
ATOM 675 C CA . MET A 1 90 ? -0.006 -6.272 -8.532 1.00 91.44 90 MET A CA 1
ATOM 676 C C . MET A 1 90 ? 1.333 -5.546 -8.726 1.00 91.44 90 MET A C 1
ATOM 678 O O . MET A 1 90 ? 2.010 -5.755 -9.729 1.00 91.44 90 MET A O 1
ATOM 682 N N . THR A 1 91 ? 1.736 -4.722 -7.762 1.00 91.56 91 THR A N 1
ATOM 683 C CA . THR A 1 91 ? 2.956 -3.912 -7.780 1.00 91.56 91 THR A CA 1
ATOM 684 C C . THR A 1 91 ? 3.905 -4.330 -6.664 1.00 91.56 91 THR A C 1
ATOM 686 O O . THR A 1 91 ? 3.491 -4.675 -5.558 1.00 91.56 91 THR A O 1
ATOM 689 N N . ALA A 1 92 ? 5.206 -4.322 -6.956 1.00 89.19 92 ALA A N 1
ATOM 690 C CA . ALA A 1 92 ? 6.245 -4.571 -5.967 1.00 89.19 92 ALA A CA 1
ATOM 691 C C . ALA A 1 92 ? 7.471 -3.681 -6.196 1.00 89.19 92 ALA A C 1
ATOM 693 O O . ALA A 1 92 ? 7.860 -3.390 -7.331 1.00 89.19 92 ALA A O 1
ATOM 694 N N . ARG A 1 93 ? 8.157 -3.321 -5.105 1.00 87.56 93 ARG A N 1
ATOM 695 C CA . ARG A 1 93 ? 9.534 -2.813 -5.146 1.00 87.56 93 ARG A CA 1
ATOM 696 C C . ARG A 1 93 ? 10.495 -3.916 -4.726 1.00 87.56 93 ARG A C 1
ATOM 698 O O . ARG A 1 93 ? 10.425 -4.429 -3.613 1.00 87.56 93 ARG A O 1
ATOM 705 N N . VAL A 1 94 ? 11.413 -4.252 -5.619 1.00 85.50 94 VAL A N 1
ATOM 706 C CA . VAL A 1 94 ? 12.457 -5.255 -5.413 1.00 85.50 94 VAL A CA 1
ATOM 707 C C . VAL A 1 94 ? 13.740 -4.547 -5.005 1.00 85.50 94 VAL A C 1
ATOM 709 O O . VAL A 1 94 ? 14.198 -3.643 -5.701 1.00 85.50 94 VAL A O 1
ATOM 712 N N . PHE A 1 95 ? 14.329 -4.961 -3.886 1.00 82.38 95 PHE A N 1
ATOM 713 C CA . PHE A 1 95 ? 15.596 -4.436 -3.381 1.00 82.38 95 PHE A CA 1
ATOM 714 C C . PHE A 1 95 ? 16.715 -5.443 -3.651 1.00 82.38 95 PHE A C 1
ATOM 716 O O . PHE A 1 95 ? 16.600 -6.610 -3.286 1.00 82.38 95 PHE A O 1
ATOM 723 N N . TYR A 1 96 ? 17.805 -4.995 -4.277 1.00 80.81 96 TYR A N 1
ATOM 724 C CA . TYR A 1 96 ? 18.977 -5.836 -4.569 1.00 80.81 96 TYR A CA 1
ATOM 725 C C . TYR A 1 96 ? 20.035 -5.797 -3.456 1.00 80.81 96 TYR A C 1
ATOM 727 O O . TYR A 1 96 ? 21.052 -6.482 -3.529 1.00 80.81 96 TYR A O 1
ATOM 735 N N . SER A 1 97 ? 19.809 -4.979 -2.431 1.00 76.25 97 SER A N 1
ATOM 736 C CA . SER A 1 97 ? 20.643 -4.842 -1.241 1.00 76.25 97 SER A CA 1
ATOM 737 C C . SER A 1 97 ? 19.761 -4.711 -0.002 1.00 76.25 97 SER A C 1
ATOM 739 O O . SER A 1 97 ? 18.563 -4.450 -0.115 1.00 76.25 97 SER A O 1
ATOM 741 N N . SER A 1 98 ? 20.357 -4.858 1.186 1.00 69.75 98 SER A N 1
ATOM 742 C CA . SER A 1 98 ? 19.640 -4.644 2.447 1.00 69.75 98 SER A CA 1
ATOM 743 C C . SER A 1 98 ? 19.006 -3.250 2.489 1.00 69.75 98 SER A C 1
ATOM 745 O O . SER A 1 98 ? 19.651 -2.257 2.141 1.00 69.75 98 SER A O 1
ATOM 747 N N . LEU A 1 99 ? 17.748 -3.191 2.921 1.00 66.56 99 LEU A N 1
ATOM 748 C CA . LEU A 1 99 ? 16.988 -1.966 3.120 1.00 66.56 99 LEU A CA 1
ATOM 749 C C . LEU A 1 99 ? 16.541 -1.892 4.581 1.00 66.56 99 LEU A C 1
ATOM 751 O O . LEU A 1 99 ? 16.017 -2.859 5.129 1.00 66.56 99 LEU A O 1
ATOM 755 N N . HIS A 1 100 ? 16.690 -0.714 5.179 1.00 62.94 100 HIS A N 1
ATOM 756 C CA . HIS A 1 100 ? 16.133 -0.404 6.489 1.00 62.94 100 HIS A CA 1
ATOM 757 C C . HIS A 1 100 ? 14.895 0.484 6.317 1.00 62.94 100 HIS A C 1
ATOM 759 O O . HIS A 1 100 ? 15.012 1.629 5.881 1.00 62.94 100 HIS A O 1
ATOM 765 N N . ILE A 1 101 ? 13.716 -0.036 6.668 1.00 63.94 101 ILE A N 1
ATOM 766 C CA . ILE A 1 101 ? 12.478 0.750 6.773 1.00 63.94 101 ILE A CA 1
ATOM 767 C C . ILE A 1 101 ? 12.309 1.128 8.242 1.00 63.94 101 ILE A C 1
ATOM 769 O O . ILE A 1 101 ? 12.151 0.255 9.093 1.00 63.94 101 ILE A O 1
ATOM 773 N N . VAL A 1 102 ? 12.360 2.424 8.553 1.00 61.19 102 VAL A N 1
ATOM 774 C CA . VAL A 1 102 ? 12.155 2.921 9.919 1.00 61.19 102 VAL A CA 1
ATOM 775 C C . VAL A 1 102 ? 10.699 3.339 10.072 1.00 61.19 102 VAL A C 1
ATOM 777 O O . VAL A 1 102 ? 10.244 4.277 9.419 1.00 61.19 102 VAL A O 1
ATOM 780 N N . PHE A 1 103 ? 9.967 2.663 10.956 1.00 62.56 103 PHE A N 1
ATOM 781 C CA . PHE A 1 103 ? 8.619 3.065 11.341 1.00 62.56 103 PHE A CA 1
ATOM 782 C C . PHE A 1 103 ? 8.645 3.620 12.765 1.00 62.56 103 PHE A C 1
ATOM 784 O O . PHE A 1 103 ? 9.035 2.921 13.694 1.00 62.56 103 PHE A O 1
ATOM 791 N N . LEU A 1 104 ? 8.243 4.879 12.946 1.00 58.22 104 LEU A N 1
ATOM 792 C CA . LEU A 1 104 ? 8.360 5.556 14.243 1.00 58.22 104 LEU A CA 1
ATOM 793 C C . LEU A 1 104 ? 7.141 5.364 15.163 1.00 58.22 104 LEU A C 1
ATOM 795 O O . LEU A 1 104 ? 7.186 5.815 16.300 1.00 58.22 104 LEU A O 1
ATOM 799 N N . LEU A 1 105 ? 6.042 4.756 14.688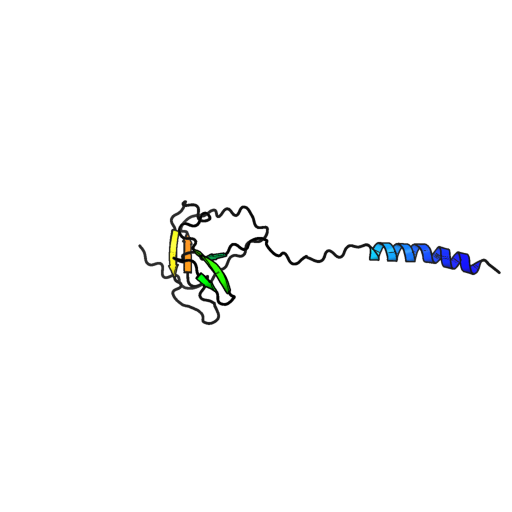 1.00 64.19 105 LEU A N 1
ATOM 800 C CA . LEU A 1 105 ? 4.722 4.984 15.300 1.00 64.19 105 LEU A CA 1
ATOM 801 C C . LEU A 1 105 ? 3.779 3.765 15.445 1.00 64.19 105 LEU A C 1
ATOM 803 O O . LEU A 1 105 ? 2.613 3.983 15.759 1.00 64.19 105 LEU A O 1
ATOM 807 N N . SER A 1 106 ? 4.184 2.504 15.206 1.00 58.69 106 SER A N 1
ATOM 808 C CA . SER A 1 106 ? 3.228 1.373 15.244 1.00 58.69 106 SER A CA 1
ATOM 809 C C . SER A 1 106 ? 3.684 0.205 16.123 1.00 58.69 106 SER A C 1
ATOM 811 O O . SER A 1 106 ? 4.804 -0.275 15.970 1.00 58.69 106 SER A O 1
ATOM 813 N N . PRO A 1 107 ? 2.807 -0.298 17.018 1.00 64.62 107 PRO A N 1
ATOM 814 C CA . PRO A 1 107 ? 3.051 -1.536 17.757 1.00 64.62 107 PRO A CA 1
ATOM 815 C C . PRO A 1 107 ? 2.846 -2.792 16.890 1.00 64.62 107 PRO A C 1
ATOM 817 O O . PRO A 1 107 ? 3.196 -3.886 17.319 1.00 64.62 107 PRO A O 1
ATOM 820 N N . VAL A 1 108 ? 2.264 -2.654 15.689 1.00 69.56 108 VAL A N 1
ATOM 821 C CA . VAL A 1 108 ? 1.921 -3.762 14.784 1.00 69.56 108 VAL A CA 1
ATOM 822 C C . VAL A 1 108 ? 2.244 -3.380 13.340 1.00 69.56 108 VAL A C 1
ATOM 824 O O . VAL A 1 108 ? 1.750 -2.369 12.841 1.00 69.56 108 VAL A O 1
ATOM 827 N N . VAL A 1 109 ? 3.017 -4.227 12.656 1.00 71.75 109 VAL A N 1
ATOM 828 C CA . VAL A 1 109 ? 3.370 -4.094 11.234 1.00 71.75 109 VAL A CA 1
ATOM 829 C C . VAL A 1 109 ? 2.827 -5.305 10.479 1.00 71.75 109 VAL A C 1
ATOM 831 O O . VAL A 1 109 ? 3.100 -6.439 10.861 1.00 71.75 109 VAL A O 1
ATOM 834 N N . ASN A 1 110 ? 2.074 -5.068 9.401 1.00 78.00 110 ASN A N 1
ATOM 835 C CA . ASN A 1 110 ? 1.599 -6.118 8.498 1.00 78.00 110 ASN A CA 1
ATOM 836 C C . ASN A 1 110 ? 2.310 -5.985 7.150 1.00 78.00 110 ASN A C 1
ATOM 838 O O . ASN A 1 110 ? 2.220 -4.937 6.510 1.00 78.00 110 ASN A O 1
ATOM 842 N N . LEU A 1 111 ? 3.003 -7.044 6.733 1.00 79.06 111 LEU A N 1
ATOM 843 C CA . LEU A 1 111 ? 3.655 -7.138 5.429 1.00 79.06 111 LEU A CA 1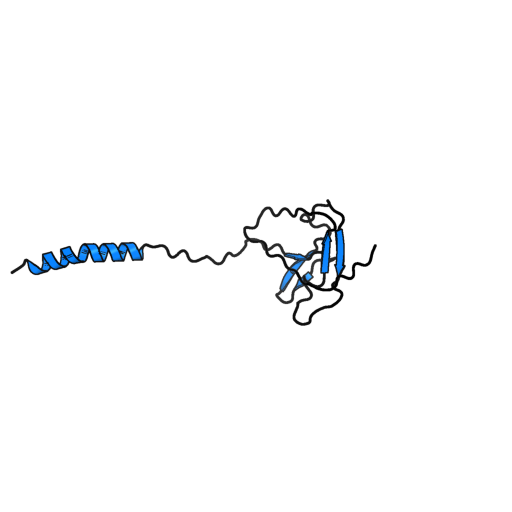
ATOM 844 C C . LEU A 1 111 ? 2.751 -7.915 4.475 1.00 79.06 111 LEU A C 1
ATOM 846 O O . LEU A 1 111 ? 2.341 -9.035 4.774 1.00 79.06 111 LEU A O 1
ATOM 850 N N . TYR A 1 112 ? 2.455 -7.313 3.329 1.00 77.81 112 TYR A N 1
ATOM 851 C CA . TYR A 1 112 ? 1.673 -7.936 2.270 1.00 77.81 112 TYR A CA 1
ATOM 852 C C . TYR A 1 112 ? 2.635 -8.433 1.197 1.00 77.81 112 TYR A C 1
ATOM 854 O O . TYR A 1 112 ? 3.383 -7.648 0.621 1.00 77.81 112 TYR A O 1
ATOM 862 N N . GLY A 1 113 ? 2.642 -9.743 0.968 1.00 73.88 113 GLY A N 1
ATOM 863 C CA . GLY A 1 113 ? 3.457 -10.381 -0.056 1.00 73.88 113 GLY A CA 1
ATOM 864 C C . GLY A 1 113 ? 2.593 -11.296 -0.906 1.00 73.88 113 GLY A C 1
ATOM 865 O O . GLY A 1 113 ? 1.795 -12.064 -0.374 1.00 73.88 113 GLY A O 1
ATOM 866 N N . PHE A 1 114 ? 2.764 -11.214 -2.220 1.00 67.19 114 PHE A N 1
ATOM 867 C CA . PHE A 1 114 ? 2.201 -12.164 -3.168 1.00 67.19 114 PHE A CA 1
ATOM 868 C C . PHE A 1 114 ? 3.337 -12.748 -4.001 1.00 67.19 114 PHE A C 1
ATOM 870 O O . PHE A 1 114 ? 4.186 -12.021 -4.517 1.00 67.19 114 PHE A O 1
ATOM 877 N N . THR A 1 115 ? 3.396 -14.074 -4.091 1.00 67.06 115 THR A N 1
ATOM 878 C CA . THR A 1 115 ? 4.427 -14.760 -4.867 1.00 67.06 115 THR A CA 1
ATOM 879 C C . THR A 1 115 ? 3.927 -14.943 -6.294 1.00 67.06 115 THR A C 1
ATOM 881 O O . THR A 1 115 ? 3.184 -15.872 -6.583 1.00 67.06 115 THR A O 1
ATOM 884 N N . SER A 1 116 ? 4.360 -14.059 -7.187 1.00 63.75 116 SER A N 1
ATOM 885 C CA . SER A 1 116 ? 4.216 -14.199 -8.639 1.00 63.75 116 SER A CA 1
ATOM 886 C C . SER A 1 116 ? 5.595 -14.148 -9.286 1.00 63.75 116 SER A C 1
ATOM 888 O O . SER A 1 116 ? 6.540 -13.596 -8.716 1.00 63.75 116 SER A O 1
ATOM 890 N N . THR A 1 117 ? 5.726 -14.683 -10.502 1.00 63.75 117 THR A N 1
ATOM 891 C CA . THR A 1 117 ? 6.887 -14.375 -11.342 1.00 63.75 117 THR A CA 1
ATOM 892 C C . THR A 1 117 ? 6.945 -12.858 -11.526 1.00 63.75 117 THR A C 1
ATOM 894 O O . THR A 1 117 ? 5.988 -12.247 -11.999 1.00 63.75 117 THR A O 1
ATOM 897 N N . LEU A 1 118 ? 8.044 -12.247 -11.091 1.00 57.34 118 LEU A N 1
ATOM 898 C CA . LEU A 1 118 ? 8.322 -10.832 -11.306 1.00 57.34 118 LEU A CA 1
ATOM 899 C C . LEU A 1 118 ? 8.952 -10.699 -12.691 1.00 57.34 118 LEU A C 1
ATOM 901 O O . LEU A 1 118 ? 10.030 -11.248 -12.941 1.00 57.34 118 LEU A O 1
ATOM 905 N N . LEU A 1 119 ? 8.291 -9.978 -13.594 1.00 54.31 119 LEU A N 1
ATOM 906 C CA . LEU A 1 119 ? 8.920 -9.527 -14.832 1.00 54.31 119 LEU A CA 1
ATOM 907 C C . LEU A 1 119 ? 9.861 -8.379 -14.462 1.00 54.31 119 LEU A C 1
ATOM 909 O O . LEU A 1 119 ? 9.510 -7.201 -14.500 1.00 54.31 119 LEU A O 1
ATOM 913 N N . LEU A 1 120 ? 11.076 -8.735 -14.046 1.00 51.41 120 LEU A N 1
ATOM 914 C CA . LEU A 1 120 ? 12.176 -7.789 -13.904 1.00 51.41 120 LEU A CA 1
ATOM 915 C C . LEU A 1 120 ? 12.640 -7.400 -15.311 1.00 51.41 120 LEU A C 1
ATOM 917 O O . LEU A 1 120 ? 13.622 -7.936 -15.827 1.00 51.41 120 LEU A O 1
ATOM 921 N N . THR A 1 121 ? 11.927 -6.483 -15.964 1.00 41.84 121 THR A N 1
ATOM 922 C CA . THR A 1 121 ? 12.484 -5.782 -17.122 1.00 41.84 121 THR A CA 1
ATOM 923 C C . THR A 1 121 ? 13.717 -5.030 -16.638 1.00 41.84 121 THR A C 1
ATOM 925 O O . THR A 1 121 ? 13.621 -4.103 -15.832 1.00 41.84 121 THR A O 1
ATOM 928 N N . ARG A 1 122 ? 14.894 -5.492 -17.074 1.00 38.12 122 ARG A N 1
ATOM 929 C CA . ARG A 1 122 ? 16.154 -4.764 -16.915 1.00 38.12 122 ARG A CA 1
ATOM 930 C C . ARG A 1 122 ? 15.951 -3.360 -17.490 1.00 38.12 122 ARG A C 1
ATOM 932 O O . ARG A 1 122 ? 15.629 -3.246 -18.670 1.00 38.12 122 ARG A O 1
ATOM 939 N N . ALA A 1 123 ? 16.089 -2.344 -16.644 1.00 35.12 123 ALA A N 1
ATOM 940 C CA . ALA A 1 123 ? 16.321 -0.974 -17.084 1.00 35.12 123 ALA A CA 1
ATOM 941 C C . ALA A 1 123 ? 17.804 -0.812 -17.438 1.00 35.12 123 ALA A C 1
ATOM 943 O O . ALA A 1 123 ? 18.633 -1.458 -16.750 1.00 35.12 123 ALA A O 1
#

Foldseek 3Di:
DPPVVVVVVVVCVVVVVVVVVVVPPPPPDPPPDDDPDDAAEQAQDPAWDAWPVRDIYGYPVPDPQFDPDFDKDKWAFPDDDPVDTVPSARIHIGTPDDGDGDDDGDPDDDDDYDDGPTPPPPD

Organism: Carya illinoinensis (NCBI:txid32201)

Secondary structure (DSSP, 8-state):
--SHHHHHHHHHHHHHHHHHHHHTS----------S----EETT-SS-EE-TTS-EEEESTT-TTS-S-S-EEEEEBS---TTS-STTTSEEEEESS------SS-S----------B-----

pLDDT: mean 75.66, std 13.91, range [35.12, 94.44]

Sequence (123 aa):
MKSTNKFVVVSAIPIILLYLAFASIPVILAQNFVPTEKFLLDCGATSETTDTNGRKWTSDVKSKYLTAGGNSNTSEAATQDPSVPQVPYMTARVFYSSLHIVFLLSPVVNLYGFTSTLLLTRA

Radius of gyration: 28.51 Å; chains: 1; bounding box: 50×34×89 Å

InterPro domains:
  IPR045272 Receptor-like protein kinase ANXUR1/2-like [PTHR34590] (13-106)